Protein AF-A0A2M9C0G6-F1 (afdb_monomer_lite)

pLDDT: mean 93.04, std 12.51, range [39.03, 98.69]

Sequence (143 aa):
MDSRADDSTDPVFDELRTSIEGFAAGGYPIDRVIEAACDCGNRTFALVFDDEVGVAVRICTECEAEAEIADSGEHFDDVDEVEQAQCSCGNEVFTAATGFALDPQGEVRWVSVGLRCTRDGIAGVYVDWKIDYVPTEQLLSNA

Secondary structure (DSSP, 8-state):
----------HHHHHHHHHHHHH-GGGPPP-EEEE---TTS---EEEEEETTTTEEEEEETTT--EEE-TTGGGGGGG-S-PEEP--TTS---EEEEEEEEE-TTS-EEEEEEEEEETTT--EEEEEEEE--SS--GGGGG--

Radius of gyration: 15.42 Å; chains: 1; bounding box: 47×37×36 Å

Organism: NCBI:txid1048394

Structure (mmCIF, N/CA/C/O backbone):
data_AF-A0A2M9C0G6-F1
#
_entry.id   AF-A0A2M9C0G6-F1
#
loop_
_atom_site.group_PDB
_atom_site.id
_atom_site.type_symbo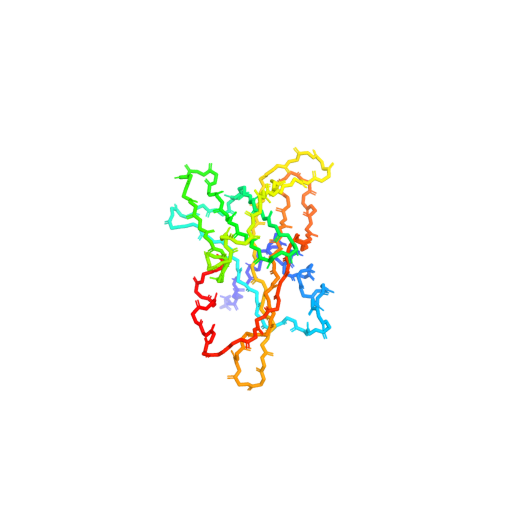l
_atom_site.label_atom_id
_atom_site.label_alt_id
_atom_site.label_comp_id
_atom_site.label_asym_id
_atom_site.label_entity_id
_atom_site.label_seq_id
_atom_site.pdbx_PDB_ins_code
_atom_site.Cartn_x
_atom_site.Cartn_y
_atom_site.Cartn_z
_atom_site.occupancy
_atom_site.B_iso_or_equiv
_atom_site.auth_seq_id
_atom_site.auth_comp_id
_atom_site.auth_asym_id
_atom_site.auth_atom_id
_atom_site.pdbx_PDB_model_num
ATOM 1 N N . MET A 1 1 ? -28.980 -22.874 -21.137 1.00 39.12 1 MET A N 1
ATOM 2 C CA . MET A 1 1 ? -27.593 -23.125 -20.701 1.00 39.12 1 MET A CA 1
ATOM 3 C C . MET A 1 1 ? -27.022 -21.769 -20.376 1.00 39.12 1 MET A C 1
ATOM 5 O O . MET A 1 1 ? -26.547 -21.076 -21.263 1.00 39.12 1 MET A O 1
ATOM 9 N N . ASP A 1 2 ? -27.273 -21.348 -19.142 1.00 39.03 2 ASP A N 1
ATOM 10 C CA . ASP A 1 2 ? -26.820 -20.071 -18.611 1.00 39.03 2 ASP A CA 1
ATOM 11 C C . ASP A 1 2 ? -25.395 -20.284 -18.104 1.00 39.03 2 ASP A C 1
ATOM 13 O O . ASP A 1 2 ? -25.148 -21.121 -17.237 1.00 39.03 2 ASP A O 1
ATOM 17 N N . SER A 1 3 ? -24.440 -19.625 -18.741 1.00 47.25 3 SER A N 1
ATOM 18 C CA . SER A 1 3 ? -23.042 -19.614 -18.325 1.00 47.25 3 SER A CA 1
ATOM 19 C C . SER A 1 3 ? -22.543 -18.198 -18.544 1.00 47.25 3 SER A C 1
ATOM 21 O O . SER A 1 3 ? -21.869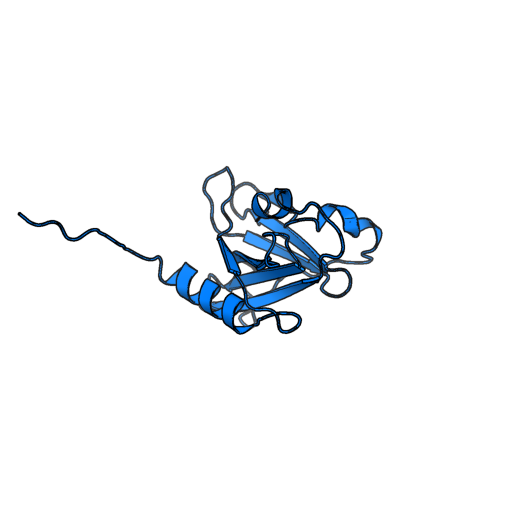 -17.902 -19.527 1.00 47.25 3 SER A O 1
ATOM 23 N N . ARG A 1 4 ? -22.961 -17.294 -17.660 1.00 46.84 4 ARG A N 1
ATOM 24 C CA . ARG A 1 4 ? -22.219 -16.064 -17.407 1.00 46.84 4 ARG A CA 1
ATOM 25 C C . ARG A 1 4 ? -21.332 -16.348 -16.208 1.00 46.84 4 ARG A C 1
ATOM 27 O O . ARG A 1 4 ? -21.837 -16.661 -15.137 1.00 46.84 4 ARG A O 1
ATOM 34 N N . ALA A 1 5 ? -20.026 -16.345 -16.453 1.00 45.56 5 ALA A N 1
ATOM 35 C CA . ALA A 1 5 ? -19.033 -16.295 -15.401 1.00 45.56 5 ALA A CA 1
ATOM 36 C C . ALA A 1 5 ? -19.349 -15.083 -14.519 1.00 45.56 5 ALA A C 1
ATOM 38 O O . ALA A 1 5 ? -19.538 -13.977 -15.027 1.00 45.56 5 ALA A O 1
ATOM 39 N N . ASP A 1 6 ? -19.478 -15.340 -13.228 1.00 43.88 6 ASP A N 1
ATOM 40 C CA . ASP A 1 6 ? -19.541 -14.335 -12.180 1.00 43.88 6 ASP A CA 1
ATOM 41 C C . ASP A 1 6 ? -18.120 -13.761 -12.043 1.00 43.88 6 ASP A C 1
ATOM 43 O O . ASP A 1 6 ? -17.319 -14.219 -11.238 1.00 43.88 6 ASP A O 1
ATOM 47 N N . ASP A 1 7 ? -17.754 -12.857 -12.955 1.00 48.41 7 ASP A N 1
ATOM 48 C CA . ASP A 1 7 ? -16.547 -12.025 -12.871 1.00 48.41 7 ASP A CA 1
ATOM 49 C C . ASP A 1 7 ? -16.903 -10.809 -12.011 1.00 48.41 7 ASP A C 1
ATOM 51 O O . ASP A 1 7 ? -17.074 -9.692 -12.496 1.00 48.41 7 ASP A O 1
ATOM 55 N N . SER A 1 8 ? -17.195 -11.057 -10.734 1.00 50.34 8 SER A N 1
ATOM 56 C CA . SER A 1 8 ? -17.459 -9.993 -9.775 1.00 50.34 8 SER A CA 1
ATOM 57 C C . SER A 1 8 ? -16.118 -9.387 -9.361 1.00 50.34 8 SER A C 1
ATOM 59 O O . SER A 1 8 ? -15.546 -9.765 -8.338 1.00 50.34 8 SER A O 1
ATOM 61 N N . THR A 1 9 ? -15.578 -8.489 -10.180 1.00 65.44 9 THR A N 1
ATOM 62 C CA . THR A 1 9 ? -14.444 -7.652 -9.788 1.00 65.44 9 THR A CA 1
ATOM 63 C C . THR A 1 9 ? -14.845 -6.848 -8.552 1.00 65.44 9 THR A C 1
ATOM 65 O O . THR A 1 9 ? -15.922 -6.249 -8.533 1.00 65.44 9 THR A O 1
ATOM 68 N N . ASP A 1 10 ? -14.039 -6.900 -7.489 1.00 85.12 10 ASP A N 1
ATOM 69 C CA . ASP A 1 10 ? -14.303 -6.137 -6.269 1.00 85.12 10 ASP A CA 1
ATOM 70 C C . ASP A 1 10 ? -14.097 -4.640 -6.569 1.00 85.12 10 ASP A C 1
ATOM 72 O O . ASP A 1 10 ? -12.952 -4.211 -6.753 1.00 85.12 10 ASP A O 1
ATOM 76 N N . PRO A 1 11 ? -15.169 -3.824 -6.615 1.00 87.94 11 PRO A N 1
ATOM 77 C CA . PRO A 1 11 ? -15.060 -2.421 -7.000 1.00 87.94 11 PRO A CA 1
ATOM 78 C C . PRO A 1 11 ? -14.207 -1.612 -6.014 1.00 87.94 11 PRO A C 1
ATOM 80 O O . PRO A 1 11 ? -13.608 -0.612 -6.403 1.00 87.94 11 PRO A O 1
ATOM 83 N N . VAL A 1 12 ? -14.121 -2.041 -4.748 1.00 90.25 12 VAL A N 1
ATOM 84 C CA . VAL A 1 12 ? -13.279 -1.392 -3.734 1.00 90.25 12 VAL A CA 1
ATOM 85 C C . VAL A 1 12 ? -11.808 -1.564 -4.090 1.00 90.25 12 VAL A C 1
ATOM 87 O O . VAL A 1 12 ? -11.038 -0.601 -4.033 1.00 90.25 12 VAL A O 1
ATOM 90 N N . PHE A 1 13 ? -11.420 -2.775 -4.488 1.00 94.88 13 PHE A N 1
ATOM 91 C CA . PHE A 1 13 ? -10.054 -3.048 -4.906 1.00 94.88 13 PHE A CA 1
ATOM 92 C C . PHE A 1 13 ? -9.736 -2.407 -6.262 1.00 94.88 13 PHE A C 1
ATOM 94 O O . PHE A 1 13 ? -8.636 -1.890 -6.441 1.00 94.88 13 PHE A O 1
ATOM 101 N N . ASP A 1 14 ? -10.689 -2.360 -7.194 1.00 95.12 14 ASP A N 1
ATOM 102 C CA . ASP A 1 14 ? -10.492 -1.719 -8.500 1.00 95.12 14 ASP A CA 1
ATOM 103 C C . ASP A 1 14 ? -10.199 -0.218 -8.393 1.00 95.12 14 ASP A C 1
ATOM 105 O O . ASP A 1 14 ? -9.318 0.292 -9.093 1.00 95.12 14 ASP A O 1
ATOM 109 N N . GLU A 1 15 ? -10.897 0.489 -7.500 1.00 95.38 15 GLU A N 1
ATOM 110 C CA . GLU A 1 15 ? -10.631 1.902 -7.208 1.00 95.38 15 GLU A CA 1
ATOM 111 C C . GLU A 1 15 ? -9.203 2.102 -6.687 1.00 95.38 15 GLU A C 1
ATOM 113 O O . GLU A 1 15 ? -8.482 2.989 -7.154 1.00 95.38 15 GLU A O 1
ATOM 118 N N . LEU A 1 16 ? -8.772 1.252 -5.750 1.00 97.62 16 LEU A N 1
ATOM 119 C CA . LEU A 1 16 ? -7.424 1.314 -5.195 1.00 97.62 16 LEU A CA 1
ATOM 120 C C . LEU A 1 16 ? -6.359 0.978 -6.246 1.00 97.62 16 LEU A C 1
ATOM 122 O O . LEU A 1 16 ? -5.394 1.727 -6.397 1.00 97.62 16 LEU A O 1
ATOM 126 N N . ARG A 1 17 ? -6.562 -0.095 -7.020 1.00 97.88 17 ARG A N 1
ATOM 127 C CA . ARG A 1 17 ? -5.673 -0.485 -8.121 1.00 97.88 17 ARG A CA 1
ATOM 128 C C . ARG A 1 17 ? -5.489 0.665 -9.106 1.00 97.88 17 ARG A C 1
ATOM 130 O O . ARG A 1 17 ? -4.357 1.011 -9.419 1.00 97.88 17 ARG A O 1
ATOM 137 N N . THR A 1 18 ? -6.587 1.288 -9.533 1.00 97.44 18 THR A N 1
ATOM 138 C CA . THR A 1 18 ? -6.556 2.413 -10.480 1.00 97.44 18 THR A CA 1
ATOM 139 C C . THR A 1 18 ? -5.739 3.588 -9.934 1.00 97.44 18 THR A C 1
ATOM 141 O O . THR A 1 18 ? -4.995 4.223 -10.681 1.00 97.44 18 THR A O 1
ATOM 144 N N . SER A 1 19 ? -5.855 3.878 -8.633 1.00 97.31 19 SER A N 1
ATOM 145 C CA . SER A 1 19 ? -5.078 4.941 -7.981 1.00 97.31 19 SER A CA 1
ATOM 146 C C . SER A 1 19 ? -3.573 4.644 -8.004 1.00 97.31 19 SER A C 1
ATOM 148 O O . SER A 1 19 ? -2.780 5.501 -8.393 1.00 97.31 19 SER A O 1
ATOM 150 N N . ILE A 1 20 ? -3.184 3.405 -7.679 1.00 98.12 20 ILE A N 1
ATOM 151 C CA . ILE A 1 20 ? -1.783 2.956 -7.692 1.00 98.12 20 ILE A CA 1
ATOM 152 C C . ILE A 1 20 ? -1.206 2.985 -9.116 1.00 98.12 20 ILE A C 1
ATOM 154 O O . ILE A 1 20 ? -0.139 3.551 -9.342 1.00 98.12 20 ILE A O 1
ATOM 158 N N . GLU A 1 21 ? -1.924 2.429 -10.094 1.00 97.69 21 GLU A N 1
ATOM 159 C CA . GLU A 1 21 ? -1.504 2.414 -11.503 1.00 97.69 21 GLU A CA 1
ATOM 160 C C . GLU A 1 21 ? -1.328 3.828 -12.074 1.00 97.69 21 GLU A C 1
ATOM 162 O O . GLU A 1 21 ? -0.404 4.077 -12.849 1.00 97.69 21 GLU A O 1
ATOM 167 N N . GLY A 1 22 ? -2.195 4.764 -11.675 1.00 96.62 22 GLY A N 1
ATOM 168 C CA . GLY A 1 22 ? -2.133 6.159 -12.103 1.00 96.62 22 GLY A CA 1
ATOM 169 C C . GLY A 1 22 ? -0.981 6.960 -11.489 1.00 96.62 22 GLY A C 1
ATOM 170 O O . GLY A 1 22 ? -0.577 7.961 -12.081 1.00 96.62 22 GLY A O 1
ATOM 171 N N . PHE A 1 23 ? -0.452 6.538 -10.335 1.00 95.81 23 PHE A N 1
ATOM 172 C CA . PHE A 1 23 ? 0.649 7.228 -9.659 1.00 95.81 23 PHE A CA 1
ATOM 173 C C . PHE A 1 23 ? 1.980 7.063 -10.405 1.00 95.81 23 PHE A C 1
ATOM 175 O O . PHE A 1 23 ? 2.717 8.037 -10.545 1.00 95.81 23 PHE A O 1
ATOM 182 N N . ALA A 1 24 ? 2.245 5.862 -10.941 1.00 93.06 24 ALA A N 1
ATOM 183 C CA . ALA A 1 24 ? 3.403 5.557 -11.790 1.00 93.06 24 ALA A CA 1
ATOM 184 C C . ALA A 1 24 ? 4.732 6.106 -11.229 1.00 93.06 24 ALA A C 1
ATOM 186 O O . ALA A 1 24 ? 5.436 6.890 -11.880 1.00 93.06 24 ALA A O 1
ATOM 187 N N . ALA A 1 25 ? 5.047 5.717 -9.990 1.00 91.00 25 ALA A N 1
ATOM 188 C CA . ALA A 1 25 ? 6.207 6.191 -9.247 1.00 91.00 25 ALA A CA 1
ATOM 189 C C . ALA A 1 25 ? 7.514 6.059 -10.052 1.00 91.00 25 ALA A C 1
ATOM 191 O O . ALA A 1 25 ? 7.721 5.112 -10.818 1.00 91.00 25 ALA A O 1
ATOM 192 N N . GLY A 1 26 ? 8.383 7.069 -9.958 1.00 89.50 26 GLY A N 1
ATOM 193 C CA . GLY A 1 26 ? 9.610 7.137 -10.760 1.00 89.50 26 GLY A CA 1
ATOM 194 C C . GLY A 1 26 ? 9.395 7.244 -12.281 1.00 89.50 26 GLY A C 1
ATOM 195 O O . GLY A 1 26 ? 10.365 7.172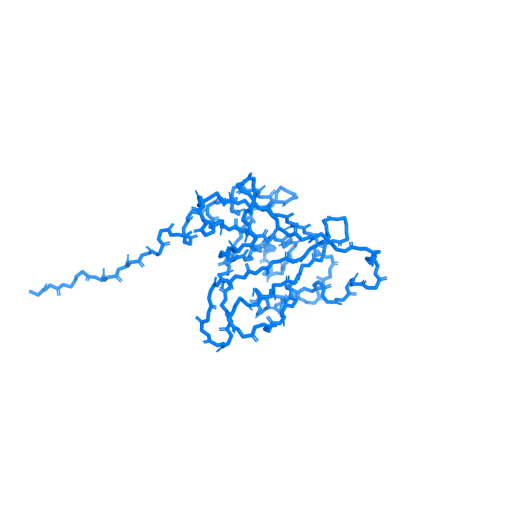 -13.038 1.00 89.50 26 GLY A O 1
ATOM 196 N N . GLY A 1 27 ? 8.152 7.422 -12.744 1.00 94.44 27 GLY A N 1
ATOM 197 C CA . GLY A 1 27 ? 7.779 7.429 -14.159 1.00 94.44 27 GLY A CA 1
ATOM 198 C C . GLY A 1 27 ? 7.656 6.034 -14.780 1.00 94.44 27 GLY A C 1
ATOM 199 O O . GLY A 1 27 ? 7.632 5.925 -16.010 1.00 94.44 27 GLY A O 1
ATOM 200 N N . TYR A 1 28 ? 7.602 4.978 -13.964 1.00 93.75 28 TYR A N 1
ATOM 201 C CA . TYR A 1 28 ? 7.456 3.603 -14.434 1.00 93.75 28 TYR A CA 1
ATOM 202 C C . TYR A 1 28 ? 5.992 3.148 -14.352 1.00 93.75 28 TYR A C 1
ATOM 204 O O . TYR A 1 28 ? 5.327 3.418 -13.352 1.00 93.75 28 TYR A O 1
ATOM 212 N N . PRO A 1 29 ? 5.464 2.465 -15.386 1.00 96.38 29 PRO A N 1
ATOM 213 C CA . PRO A 1 29 ? 4.140 1.860 -15.301 1.00 96.38 29 PRO A CA 1
ATOM 214 C C . PRO A 1 29 ? 4.124 0.764 -14.228 1.00 96.38 29 PRO A C 1
ATOM 216 O O . PRO A 1 29 ? 5.117 0.068 -14.034 1.00 96.38 29 PRO A O 1
ATOM 219 N N . ILE A 1 30 ? 2.985 0.608 -13.554 1.00 97.88 30 ILE A N 1
ATOM 220 C CA . ILE A 1 30 ? 2.755 -0.500 -12.626 1.00 97.88 30 ILE A CA 1
ATOM 221 C C . ILE A 1 30 ? 2.364 -1.739 -13.432 1.00 97.88 30 ILE A C 1
ATOM 223 O O . ILE A 1 30 ? 1.398 -1.710 -14.194 1.00 97.88 30 ILE A O 1
ATOM 227 N N . ASP A 1 31 ? 3.107 -2.828 -13.257 1.00 97.50 31 ASP A N 1
ATOM 228 C CA . ASP A 1 31 ? 2.881 -4.090 -13.966 1.00 97.50 31 ASP A CA 1
ATOM 229 C C . ASP A 1 31 ? 2.057 -5.078 -13.136 1.00 97.50 31 ASP A C 1
ATOM 231 O O . ASP A 1 31 ? 1.370 -5.942 -13.690 1.00 97.50 31 ASP A O 1
ATOM 235 N N . ARG A 1 32 ? 2.126 -4.978 -11.802 1.00 97.12 32 ARG A N 1
ATOM 236 C CA . ARG A 1 32 ? 1.354 -5.817 -10.877 1.00 97.12 32 ARG A CA 1
ATOM 237 C C . ARG A 1 32 ? 0.863 -5.036 -9.673 1.00 97.12 32 ARG A C 1
ATOM 239 O O . ARG A 1 32 ? 1.604 -4.244 -9.111 1.00 97.12 32 ARG A O 1
ATOM 246 N N . VAL A 1 33 ? -0.359 -5.337 -9.237 1.00 98.00 33 VAL A N 1
ATOM 247 C CA . VAL A 1 33 ? -0.930 -4.854 -7.975 1.00 98.00 33 VAL A CA 1
ATOM 248 C C . VAL A 1 33 ? -1.457 -6.047 -7.193 1.00 98.00 33 VAL A C 1
ATOM 250 O O . VAL A 1 33 ? -2.254 -6.829 -7.718 1.00 98.00 33 VAL A O 1
ATOM 253 N N . ILE A 1 34 ? -1.007 -6.186 -5.950 1.00 97.50 34 ILE A N 1
ATOM 254 C CA . ILE A 1 34 ? -1.376 -7.280 -5.054 1.00 97.50 34 ILE A CA 1
ATOM 255 C C . ILE A 1 34 ? -2.146 -6.686 -3.876 1.00 97.50 34 ILE A C 1
ATOM 257 O O . ILE A 1 34 ? -1.649 -5.801 -3.188 1.00 97.50 34 ILE A O 1
ATOM 261 N N . GLU A 1 35 ? -3.381 -7.144 -3.675 1.00 97.06 35 GLU A N 1
ATOM 262 C CA . GLU A 1 35 ? -4.202 -6.740 -2.532 1.00 97.06 35 GLU A CA 1
ATOM 263 C C . GLU A 1 35 ? -3.682 -7.388 -1.246 1.00 97.06 35 GLU A C 1
ATOM 265 O O . GLU A 1 35 ? -3.403 -8.590 -1.225 1.00 97.06 35 GLU A O 1
ATOM 270 N N . ALA A 1 36 ? -3.605 -6.613 -0.166 1.00 96.62 36 ALA A N 1
ATOM 271 C CA . ALA A 1 36 ? -3.189 -7.123 1.128 1.00 96.62 36 ALA A CA 1
ATOM 272 C C . ALA A 1 36 ? -4.302 -7.959 1.778 1.00 96.62 36 ALA A C 1
ATOM 274 O O . ALA A 1 36 ? -5.455 -7.536 1.906 1.00 96.62 36 ALA A O 1
ATOM 275 N N . ALA A 1 37 ? -3.931 -9.137 2.269 1.00 95.94 37 ALA A N 1
ATOM 276 C CA . ALA A 1 37 ? -4.772 -9.972 3.113 1.00 95.94 37 ALA A CA 1
ATOM 277 C C . ALA A 1 37 ? -3.936 -10.523 4.269 1.00 95.94 37 ALA A C 1
ATOM 279 O O . ALA A 1 37 ? -2.794 -10.944 4.089 1.00 95.94 37 ALA A O 1
ATOM 280 N N . CYS A 1 38 ? -4.501 -10.508 5.472 1.00 97.31 38 CYS A N 1
ATOM 281 C CA . CYS A 1 38 ? -3.882 -11.132 6.631 1.00 97.31 38 CYS A CA 1
ATOM 282 C C . CYS A 1 38 ? -4.148 -12.643 6.616 1.00 97.31 38 CYS A C 1
ATOM 284 O O . CYS A 1 38 ? -5.207 -13.080 6.163 1.00 97.31 38 CYS A O 1
ATOM 286 N N . ASP A 1 39 ? -3.257 -13.436 7.211 1.00 96.06 39 ASP A N 1
ATOM 287 C CA . ASP A 1 39 ? -3.441 -14.885 7.376 1.00 96.06 39 ASP A CA 1
ATOM 288 C C . ASP A 1 39 ? -4.698 -15.245 8.186 1.00 96.06 39 ASP A C 1
ATOM 290 O O . ASP A 1 39 ? -5.266 -16.325 8.023 1.00 96.06 39 ASP A O 1
ATOM 294 N N . CYS A 1 40 ? -5.184 -14.330 9.035 1.00 97.31 40 CYS A N 1
ATOM 295 C CA . CYS A 1 40 ? -6.455 -14.497 9.741 1.00 97.31 40 CYS A CA 1
ATOM 296 C C . CYS A 1 40 ? -7.693 -14.290 8.842 1.00 97.31 40 CYS A C 1
ATOM 298 O O . CYS A 1 40 ? -8.820 -14.485 9.294 1.00 97.31 40 CYS A O 1
ATOM 300 N N . GLY A 1 41 ? -7.497 -13.894 7.580 1.00 96.06 41 GLY A N 1
ATOM 301 C CA . GLY A 1 41 ? -8.537 -13.607 6.591 1.00 96.06 41 GLY A CA 1
ATOM 302 C C . GLY A 1 41 ? -9.017 -12.154 6.573 1.00 96.06 41 GLY A C 1
ATOM 303 O O . GLY A 1 41 ? -9.812 -11.797 5.703 1.00 96.06 41 GLY A O 1
ATOM 304 N N . ASN A 1 42 ? -8.550 -11.311 7.499 1.00 96.94 42 ASN A N 1
ATOM 305 C CA . ASN A 1 42 ? -8.907 -9.896 7.528 1.00 96.94 42 ASN A CA 1
ATOM 306 C C . ASN A 1 42 ? -8.236 -9.102 6.390 1.00 96.94 42 ASN A C 1
ATOM 308 O O . ASN A 1 42 ? -7.137 -9.437 5.944 1.00 96.94 42 ASN A O 1
ATOM 312 N N . ARG A 1 43 ? -8.899 -8.029 5.948 1.00 96.81 43 ARG A N 1
ATOM 313 C CA . ARG A 1 43 ? -8.463 -7.163 4.835 1.00 96.81 43 ARG A CA 1
ATOM 314 C C . ARG A 1 43 ? -8.355 -5.685 5.207 1.00 96.81 43 ARG A C 1
ATOM 316 O O . ARG A 1 43 ? -8.133 -4.847 4.338 1.00 96.81 43 ARG A O 1
ATOM 323 N N . THR A 1 44 ? -8.535 -5.357 6.483 1.00 98.19 44 THR A N 1
ATOM 324 C CA . THR A 1 44 ? -8.411 -3.989 6.982 1.00 98.19 44 THR A CA 1
ATOM 325 C C . THR A 1 44 ? -7.196 -3.835 7.880 1.00 98.19 44 THR A C 1
ATOM 327 O O . THR A 1 44 ? -6.917 -4.672 8.741 1.00 98.19 44 THR A O 1
ATOM 330 N N . PHE A 1 45 ? -6.468 -2.746 7.683 1.00 98.62 45 PHE A N 1
ATOM 331 C CA . PHE A 1 45 ? -5.175 -2.518 8.304 1.00 98.62 45 PHE A CA 1
ATOM 332 C C . PHE A 1 45 ? -5.065 -1.079 8.796 1.00 98.62 45 PHE A C 1
ATOM 334 O O . PHE A 1 45 ? -5.598 -0.162 8.166 1.00 98.62 45 PHE A O 1
ATOM 341 N N . ALA A 1 46 ? -4.352 -0.892 9.901 1.00 98.62 46 ALA A N 1
ATOM 342 C CA . ALA A 1 46 ? -3.600 0.336 10.116 1.00 98.62 46 ALA A CA 1
ATOM 343 C C . ALA A 1 46 ? -2.249 0.205 9.396 1.00 98.62 46 ALA A C 1
ATOM 345 O O . ALA A 1 46 ? -1.795 -0.910 9.132 1.00 98.62 46 ALA A O 1
ATOM 346 N N . LEU A 1 47 ? -1.612 1.323 9.055 1.00 98.50 47 LEU A N 1
ATOM 347 C CA . LEU A 1 47 ? -0.301 1.313 8.408 1.00 98.50 47 LEU A CA 1
ATOM 348 C C . LEU A 1 47 ? 0.610 2.364 9.032 1.00 98.50 47 LEU A C 1
ATOM 350 O O . LEU A 1 47 ? 0.158 3.479 9.281 1.00 98.50 47 LEU A O 1
ATOM 354 N N . VAL A 1 48 ? 1.868 2.004 9.259 1.00 98.44 48 VAL A N 1
ATOM 355 C CA . VAL A 1 48 ? 2.941 2.948 9.587 1.00 98.44 48 VAL A CA 1
ATOM 356 C C . VAL A 1 48 ? 3.968 2.959 8.463 1.00 98.44 48 VAL A C 1
ATOM 358 O O . VAL A 1 48 ? 4.171 1.925 7.824 1.00 98.44 48 VAL A O 1
ATOM 361 N N . PHE A 1 49 ? 4.573 4.108 8.187 1.00 98.25 49 PHE A N 1
ATOM 362 C CA . PHE A 1 49 ? 5.524 4.263 7.088 1.00 98.25 49 PHE A CA 1
ATOM 363 C C . PHE A 1 49 ? 6.522 5.391 7.336 1.00 98.25 49 PHE A C 1
ATOM 365 O O . PHE A 1 49 ? 6.302 6.240 8.191 1.00 98.25 49 PHE A O 1
ATOM 372 N N . ASP A 1 50 ? 7.586 5.403 6.547 1.00 97.75 50 ASP A N 1
ATOM 373 C CA . ASP A 1 50 ? 8.454 6.560 6.339 1.00 97.75 50 ASP A CA 1
ATOM 374 C C . ASP A 1 50 ? 8.725 6.645 4.830 1.00 97.75 50 ASP A C 1
ATOM 376 O O . ASP A 1 50 ? 9.121 5.653 4.207 1.00 97.75 50 ASP A O 1
ATOM 380 N N . ASP A 1 51 ? 8.406 7.792 4.227 1.00 94.00 51 ASP A N 1
ATOM 381 C CA . ASP A 1 51 ? 8.487 8.002 2.780 1.00 94.00 51 ASP A CA 1
ATOM 382 C C . ASP A 1 51 ? 9.859 8.490 2.302 1.00 94.00 51 ASP A C 1
ATOM 384 O O . ASP A 1 51 ? 10.131 8.458 1.100 1.00 94.00 51 ASP A O 1
ATOM 388 N N . GLU A 1 52 ? 10.738 8.896 3.218 1.00 93.81 52 GLU A N 1
ATOM 389 C CA . GLU A 1 52 ? 12.098 9.322 2.898 1.00 93.81 52 GLU A CA 1
ATOM 390 C C . GLU A 1 52 ? 13.020 8.113 2.692 1.00 93.81 52 GLU A C 1
ATOM 392 O O . GLU A 1 52 ? 13.751 8.046 1.699 1.00 93.81 52 GLU A O 1
ATOM 397 N N . VAL A 1 53 ? 12.957 7.144 3.604 1.00 94.69 53 VAL A N 1
ATOM 398 C CA . VAL A 1 53 ? 13.713 5.886 3.567 1.00 94.69 53 VAL A CA 1
ATOM 399 C C . VAL A 1 53 ? 12.995 4.840 2.716 1.00 94.69 53 VAL A C 1
ATOM 401 O O . VAL A 1 53 ? 13.647 4.054 2.029 1.00 94.69 53 VAL A O 1
ATOM 404 N N . GLY A 1 54 ? 11.659 4.848 2.710 1.00 94.56 54 GLY A N 1
ATOM 405 C CA . GLY A 1 54 ? 10.863 3.859 1.989 1.00 94.56 54 GLY A CA 1
ATOM 406 C C . GLY A 1 54 ? 10.604 2.607 2.817 1.00 94.56 54 GLY A C 1
ATOM 407 O O . GLY A 1 54 ? 10.937 1.497 2.404 1.00 94.56 54 GLY A O 1
ATOM 408 N N . VAL A 1 55 ? 9.990 2.776 3.989 1.00 96.25 55 VAL A N 1
ATOM 409 C CA . VAL A 1 55 ? 9.520 1.650 4.806 1.00 96.25 55 VAL A CA 1
ATOM 410 C C . VAL A 1 55 ? 8.016 1.697 5.011 1.00 96.25 55 VAL A C 1
ATOM 412 O O . VAL A 1 55 ? 7.412 2.767 5.063 1.00 96.25 55 VAL A O 1
ATOM 415 N N . ALA A 1 56 ? 7.394 0.527 5.155 1.00 98.06 56 ALA A N 1
ATOM 416 C CA . ALA A 1 56 ? 5.980 0.413 5.465 1.00 98.06 56 ALA A CA 1
ATOM 417 C C . ALA A 1 56 ? 5.672 -0.890 6.209 1.00 98.06 56 ALA A C 1
ATOM 419 O O . ALA A 1 56 ? 6.101 -1.969 5.803 1.00 98.06 56 ALA A O 1
ATOM 420 N N . VAL A 1 57 ? 4.862 -0.806 7.263 1.00 98.12 57 VAL A N 1
ATOM 421 C CA . VAL A 1 57 ? 4.326 -1.967 7.986 1.00 98.12 57 VAL A CA 1
ATOM 422 C C . VAL A 1 57 ? 2.816 -1.850 8.064 1.00 98.12 57 VAL A C 1
ATOM 424 O O . VAL A 1 57 ? 2.272 -0.846 8.529 1.00 98.12 57 VAL A O 1
ATOM 427 N N . ARG A 1 58 ? 2.124 -2.911 7.649 1.00 98.00 58 ARG A N 1
ATOM 428 C CA . ARG A 1 58 ? 0.683 -3.056 7.856 1.00 98.00 58 ARG A CA 1
ATOM 429 C C . ARG A 1 58 ? 0.404 -3.802 9.153 1.00 98.00 58 ARG A C 1
ATOM 431 O O . ARG A 1 58 ? 1.008 -4.834 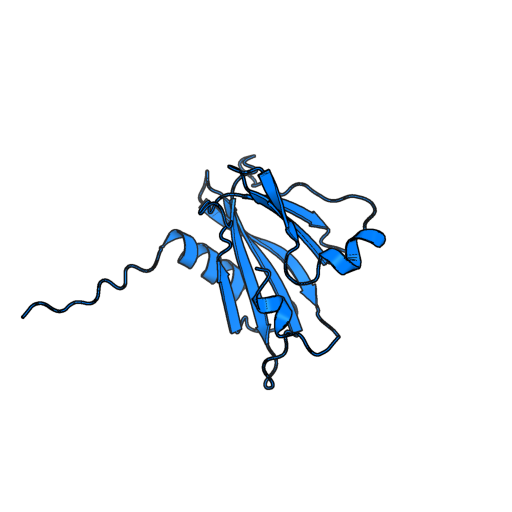9.431 1.00 98.00 58 ARG A O 1
ATOM 438 N N . ILE A 1 59 ? -0.574 -3.316 9.905 1.00 98.62 59 ILE A N 1
ATOM 439 C CA . ILE A 1 59 ? -1.008 -3.869 11.187 1.00 98.62 59 ILE A CA 1
ATOM 440 C C . ILE A 1 59 ? -2.461 -4.307 11.031 1.00 98.62 59 ILE A C 1
ATOM 442 O O . ILE A 1 59 ? -3.349 -3.491 10.774 1.00 98.62 59 ILE A O 1
ATOM 446 N N . CYS A 1 60 ? -2.718 -5.608 11.139 1.00 98.62 60 CYS A N 1
ATOM 447 C CA . CYS A 1 60 ? -4.061 -6.161 10.985 1.00 98.62 60 CYS A CA 1
ATOM 448 C C . CYS A 1 60 ? -4.995 -5.643 12.085 1.00 98.62 60 CYS A C 1
ATOM 450 O O . CYS A 1 60 ? -4.726 -5.847 13.264 1.00 98.62 60 CYS A O 1
ATOM 452 N N . THR A 1 61 ? -6.144 -5.065 11.723 1.00 98.62 61 THR A N 1
ATOM 453 C CA . THR A 1 61 ? -7.073 -4.513 12.728 1.00 98.62 61 THR A CA 1
ATOM 454 C C . THR A 1 61 ? -7.840 -5.562 13.532 1.00 98.62 61 THR A C 1
ATOM 456 O O . THR A 1 61 ? -8.580 -5.187 14.433 1.00 98.62 61 THR A O 1
ATOM 459 N N . GLU A 1 62 ? -7.703 -6.851 13.202 1.00 98.31 62 GLU A N 1
ATOM 460 C CA . GLU A 1 62 ? -8.407 -7.932 13.908 1.00 98.31 62 GLU A CA 1
ATOM 461 C C . GLU A 1 62 ? -7.497 -8.815 14.754 1.00 98.31 62 GLU A C 1
ATOM 463 O O . GLU A 1 62 ? -7.835 -9.138 15.888 1.00 98.31 62 GLU A O 1
ATOM 468 N N . CYS A 1 63 ? -6.350 -9.237 14.217 1.00 98.38 63 CYS A N 1
ATOM 469 C CA . CYS A 1 63 ? -5.415 -10.092 14.954 1.00 98.38 63 CYS A CA 1
ATOM 470 C C . CYS A 1 63 ? -4.125 -9.378 15.362 1.00 98.38 63 CYS A C 1
ATOM 472 O O . CYS A 1 63 ? -3.230 -10.043 15.874 1.00 98.38 63 CYS A O 1
ATOM 474 N N . GLU A 1 64 ? -4.011 -8.076 15.078 1.00 98.31 64 GLU A N 1
ATOM 475 C CA . GLU A 1 64 ? -2.879 -7.214 15.455 1.00 98.31 64 GLU A CA 1
ATOM 476 C C . GLU A 1 64 ? -1.522 -7.669 14.890 1.00 98.31 64 GLU A C 1
ATOM 478 O O . GLU A 1 64 ? -0.477 -7.171 15.289 1.00 98.31 64 GLU A O 1
ATOM 483 N N . ALA A 1 65 ? -1.524 -8.604 13.934 1.00 98.06 65 ALA A N 1
ATOM 484 C CA . ALA A 1 65 ? -0.308 -9.067 13.287 1.00 98.06 65 ALA A CA 1
ATOM 485 C C . ALA A 1 65 ? 0.283 -7.953 12.418 1.00 98.06 65 ALA A C 1
ATOM 487 O O . ALA A 1 65 ? -0.417 -7.374 11.577 1.00 98.06 65 ALA A O 1
ATOM 488 N N . GLU A 1 66 ? 1.570 -7.709 12.621 1.00 97.38 66 GLU A N 1
ATOM 489 C CA . GLU A 1 66 ? 2.391 -6.786 11.851 1.00 97.38 66 GLU A CA 1
ATOM 490 C C . GLU A 1 66 ? 3.019 -7.535 10.674 1.00 97.38 66 GLU A C 1
ATOM 492 O O . GLU A 1 66 ? 3.467 -8.676 10.813 1.00 97.38 66 GLU A O 1
ATOM 497 N N . ALA A 1 67 ? 3.023 -6.907 9.503 1.00 96.88 67 ALA A N 1
ATOM 498 C CA . ALA A 1 67 ? 3.726 -7.407 8.334 1.00 96.88 67 ALA A CA 1
ATOM 499 C C . ALA A 1 67 ? 4.408 -6.247 7.611 1.00 96.88 67 ALA A C 1
ATOM 501 O O . ALA A 1 67 ? 3.756 -5.279 7.213 1.00 96.88 67 ALA A O 1
ATOM 502 N N . GLU A 1 68 ? 5.718 -6.374 7.455 1.00 96.81 68 GLU A N 1
ATOM 503 C CA . GLU A 1 68 ? 6.547 -5.529 6.601 1.00 96.81 68 GLU A CA 1
ATOM 504 C C . GLU A 1 68 ? 6.152 -5.726 5.133 1.00 96.81 68 GLU A C 1
ATOM 506 O O . GLU A 1 68 ? 5.773 -6.829 4.723 1.00 96.81 68 GLU A O 1
ATOM 511 N N . ILE A 1 69 ? 6.215 -4.653 4.349 1.00 97.56 69 ILE A N 1
ATOM 512 C CA . ILE A 1 69 ? 5.843 -4.668 2.934 1.00 97.56 69 ILE A CA 1
ATOM 513 C C . ILE A 1 69 ? 7.112 -4.711 2.080 1.00 97.56 69 ILE A C 1
ATOM 515 O O . ILE A 1 69 ? 8.015 -3.894 2.234 1.00 97.56 69 ILE A O 1
ATOM 519 N N . ALA A 1 70 ? 7.154 -5.657 1.144 1.00 96.31 70 ALA A N 1
ATOM 520 C CA . ALA A 1 70 ? 8.290 -5.966 0.287 1.00 96.31 70 ALA A CA 1
ATOM 521 C C . ALA A 1 70 ? 9.587 -6.147 1.099 1.00 96.31 70 ALA A C 1
ATOM 523 O O . ALA A 1 70 ? 9.713 -7.141 1.816 1.00 96.31 70 ALA A O 1
ATOM 524 N N . ASP A 1 71 ? 10.543 -5.229 0.964 1.00 95.25 71 ASP A N 1
ATOM 525 C CA . ASP A 1 71 ? 11.834 -5.225 1.655 1.00 95.25 71 ASP A CA 1
ATOM 526 C C . ASP A 1 71 ? 11.962 -4.142 2.726 1.00 95.25 71 ASP A C 1
ATOM 528 O O . ASP A 1 71 ? 13.064 -3.902 3.212 1.00 95.25 71 ASP A O 1
ATOM 532 N N . SER A 1 72 ? 10.857 -3.514 3.138 1.00 94.81 72 SER A N 1
ATOM 533 C CA . SER A 1 72 ? 10.892 -2.439 4.134 1.00 94.81 72 SER A CA 1
ATOM 534 C C . SER A 1 72 ? 11.603 -2.838 5.432 1.00 94.81 72 SER A C 1
ATOM 536 O O . SER A 1 72 ? 12.239 -2.001 6.063 1.00 94.81 72 SER A O 1
ATOM 538 N N . GLY A 1 73 ? 11.509 -4.116 5.821 1.00 92.12 73 GLY A N 1
ATOM 539 C CA . GLY A 1 73 ? 12.161 -4.688 7.003 1.00 92.12 73 GLY A CA 1
ATOM 540 C C . GLY A 1 73 ? 13.668 -4.447 7.073 1.00 92.12 73 GLY A C 1
ATOM 541 O O . GLY A 1 73 ? 14.221 -4.258 8.153 1.00 92.12 73 GLY A O 1
ATOM 542 N N . GLU A 1 74 ? 14.333 -4.403 5.919 1.00 93.06 74 GLU A N 1
ATOM 543 C CA . GLU A 1 74 ? 15.791 -4.284 5.830 1.00 93.06 74 GLU A CA 1
ATOM 544 C C . GLU A 1 74 ? 16.291 -2.846 6.057 1.00 93.06 74 GLU A C 1
ATOM 546 O O . GLU A 1 74 ? 17.486 -2.652 6.268 1.00 93.06 74 GLU A O 1
ATOM 551 N N . HIS A 1 75 ? 15.397 -1.848 6.037 1.00 92.31 75 HIS A N 1
ATOM 552 C CA . HIS A 1 75 ? 15.760 -0.423 6.072 1.00 92.31 75 HIS A CA 1
ATOM 553 C C . HIS A 1 75 ? 15.307 0.302 7.350 1.00 92.31 75 HIS A C 1
ATOM 555 O O . HIS A 1 75 ? 15.559 1.492 7.506 1.00 92.31 75 HIS A O 1
ATOM 561 N N . PHE A 1 76 ? 14.674 -0.393 8.303 1.00 90.69 76 PHE A N 1
ATOM 562 C CA . PHE A 1 76 ? 14.188 0.223 9.550 1.00 90.69 76 PHE A CA 1
ATOM 563 C C . PHE A 1 76 ? 15.290 0.807 10.442 1.00 90.69 76 PHE A C 1
ATOM 565 O O . PHE A 1 76 ? 15.017 1.734 11.200 1.00 90.69 76 PHE A O 1
ATOM 572 N N . ASP A 1 77 ? 16.522 0.298 10.360 1.00 93.19 77 ASP A N 1
ATOM 573 C CA . ASP A 1 77 ? 17.657 0.839 11.124 1.00 93.19 77 ASP A CA 1
ATOM 574 C C . ASP A 1 77 ? 18.041 2.268 10.681 1.00 93.19 77 ASP A C 1
ATOM 576 O O . ASP A 1 77 ? 18.701 2.983 11.439 1.00 93.19 77 ASP A O 1
ATOM 580 N N . ASP A 1 78 ? 17.611 2.687 9.486 1.00 93.44 78 ASP A N 1
ATOM 581 C CA . ASP A 1 78 ? 17.840 4.023 8.928 1.00 93.44 78 ASP A CA 1
ATOM 582 C C . ASP A 1 78 ? 16.663 4.990 9.184 1.00 93.44 78 ASP A C 1
ATOM 584 O O . ASP A 1 78 ? 16.707 6.142 8.751 1.00 93.44 78 ASP A O 1
ATOM 588 N N . VAL A 1 79 ? 15.625 4.548 9.909 1.00 94.62 79 VAL A N 1
ATOM 589 C CA . VAL A 1 79 ? 14.414 5.329 10.209 1.00 94.62 79 VAL A CA 1
ATOM 590 C C . VAL A 1 79 ? 14.458 5.858 11.641 1.00 94.62 79 VAL A C 1
ATOM 592 O O . VAL A 1 79 ? 14.503 5.092 12.605 1.00 94.62 79 VAL A O 1
ATOM 595 N N . ASP A 1 80 ? 14.391 7.181 11.796 1.00 91.81 80 ASP A N 1
ATOM 596 C CA . ASP A 1 80 ? 14.349 7.824 13.117 1.00 91.81 80 ASP A CA 1
ATOM 597 C C . ASP A 1 80 ? 12.960 7.702 13.781 1.00 91.81 80 ASP A C 1
ATOM 599 O O . ASP A 1 80 ? 12.853 7.444 14.984 1.00 91.81 80 ASP A O 1
ATOM 603 N N . GLU A 1 81 ? 11.887 7.898 13.010 1.00 93.38 81 GLU A N 1
ATOM 604 C CA . GLU A 1 81 ? 10.489 7.822 13.450 1.00 93.38 81 GLU A CA 1
ATOM 605 C C . GLU A 1 81 ? 9.597 7.432 12.263 1.00 93.38 81 GLU A C 1
ATOM 607 O O . GLU A 1 81 ? 9.836 7.874 11.148 1.00 93.38 81 GLU A O 1
ATOM 612 N N . VAL A 1 82 ? 8.561 6.621 12.500 1.00 96.38 82 VAL A N 1
ATOM 613 C CA . VAL A 1 82 ? 7.550 6.293 11.481 1.00 96.38 82 VAL A CA 1
ATOM 614 C C . VAL A 1 82 ? 6.278 7.108 11.676 1.00 96.38 82 VAL A C 1
ATOM 616 O O . VAL A 1 82 ? 5.837 7.354 12.802 1.00 96.38 82 VAL A O 1
ATOM 619 N N . GLU A 1 83 ? 5.629 7.454 10.572 1.00 97.44 83 GLU A N 1
ATOM 620 C CA . GLU A 1 83 ? 4.335 8.119 10.548 1.00 97.44 83 GLU A CA 1
ATOM 621 C C . GLU A 1 83 ? 3.178 7.116 10.549 1.00 97.44 83 GLU A C 1
ATOM 623 O O . GLU A 1 83 ? 3.192 6.101 9.854 1.00 97.44 83 GLU A O 1
ATOM 628 N N . GLN A 1 84 ? 2.116 7.429 11.297 1.00 98.12 84 GLN A N 1
ATOM 629 C CA . GLN A 1 84 ? 0.854 6.694 11.232 1.00 98.12 84 GLN A CA 1
ATOM 630 C C . GLN A 1 84 ? 0.036 7.183 10.033 1.00 98.12 84 GLN A C 1
ATOM 632 O O . GLN A 1 84 ? -0.369 8.346 9.977 1.00 98.12 84 GLN A O 1
ATOM 637 N N . ALA A 1 85 ? -0.298 6.279 9.110 1.00 98.38 85 ALA A N 1
ATOM 638 C CA . ALA A 1 85 ? -1.182 6.597 7.999 1.00 98.38 85 ALA A CA 1
ATOM 639 C C . ALA A 1 85 ? -2.549 7.057 8.514 1.00 98.38 85 ALA A C 1
ATOM 641 O O . ALA A 1 85 ? -3.240 6.337 9.242 1.00 98.38 85 ALA A O 1
ATOM 642 N N . GLN A 1 86 ? -2.950 8.254 8.088 1.00 98.38 86 GLN A N 1
ATOM 643 C CA . GLN A 1 86 ? -4.233 8.854 8.419 1.00 98.38 86 GLN A CA 1
ATOM 644 C C . GLN A 1 86 ? -4.873 9.440 7.157 1.00 98.38 86 GLN A C 1
ATOM 646 O O . GLN A 1 86 ? -4.236 10.091 6.330 1.00 98.38 86 GLN A O 1
ATOM 651 N N . CYS A 1 87 ? -6.162 9.176 6.976 1.00 98.50 87 CYS A N 1
ATOM 652 C CA . CYS A 1 87 ? -6.951 9.774 5.910 1.00 98.50 87 CYS A CA 1
ATOM 653 C C . CYS A 1 87 ? -7.313 11.220 6.275 1.00 98.50 87 CYS A C 1
ATOM 655 O O . CYS A 1 87 ? -7.459 11.552 7.449 1.00 98.50 87 CYS A O 1
ATOM 657 N N . SER A 1 88 ? -7.579 12.070 5.285 1.00 97.50 88 SER A N 1
ATOM 658 C CA . SER A 1 88 ? -8.035 13.450 5.512 1.00 97.50 88 SER A CA 1
ATOM 659 C C . SER A 1 88 ? -9.359 13.551 6.292 1.00 97.50 88 SER A C 1
ATOM 661 O O . SER A 1 88 ? -9.628 14.582 6.909 1.00 97.50 88 SER A O 1
ATOM 663 N N . CYS A 1 89 ? -10.168 12.484 6.342 1.00 98.12 89 CYS A N 1
ATOM 664 C CA . CYS A 1 89 ? -11.336 12.386 7.228 1.00 98.12 89 CYS A CA 1
ATOM 665 C C . CYS A 1 89 ? -11.019 11.954 8.677 1.00 98.12 89 CYS A C 1
ATOM 667 O O . CYS A 1 89 ? -11.944 11.740 9.471 1.00 98.12 89 CYS A O 1
ATOM 669 N N . GLY A 1 90 ? -9.739 11.782 9.021 1.00 98.12 90 GLY A N 1
ATOM 670 C CA . GLY A 1 90 ? -9.255 11.349 10.334 1.00 98.12 90 GLY A CA 1
ATOM 671 C C . GLY A 1 90 ? -9.450 9.858 10.625 1.00 98.12 90 GLY A C 1
ATOM 672 O O . GLY A 1 90 ? -9.557 9.475 11.785 1.00 98.12 90 GLY A O 1
ATOM 673 N N . ASN A 1 91 ? -9.613 9.015 9.601 1.00 98.38 91 ASN A N 1
ATOM 674 C CA . ASN A 1 91 ? -9.669 7.560 9.765 1.00 98.38 91 ASN A CA 1
ATOM 675 C C . ASN A 1 91 ? -8.278 6.945 9.573 1.00 98.38 91 ASN A C 1
ATOM 677 O O . ASN A 1 91 ? -7.544 7.381 8.692 1.00 98.38 91 ASN A O 1
ATOM 681 N N . GLU A 1 92 ? -7.963 5.909 10.344 1.00 98.56 92 GLU A N 1
ATOM 682 C CA . GLU A 1 92 ? -6.650 5.233 10.341 1.00 98.56 92 GLU A CA 1
ATOM 683 C C . GLU A 1 92 ? -6.764 3.759 9.914 1.00 98.56 92 GLU A C 1
ATOM 685 O O . GLU A 1 92 ? -5.832 2.978 10.063 1.00 98.56 92 GLU A O 1
ATOM 690 N N . VAL A 1 93 ? -7.928 3.366 9.382 1.00 98.62 93 VAL A N 1
ATOM 691 C CA . VAL A 1 93 ? -8.212 2.000 8.932 1.00 98.62 93 VAL A CA 1
ATOM 692 C C . VAL A 1 93 ? -8.434 1.981 7.424 1.00 98.62 93 VAL A C 1
ATOM 694 O O . VAL A 1 93 ? -9.275 2.712 6.890 1.00 98.62 93 VAL A O 1
ATOM 697 N N . PHE A 1 94 ? -7.719 1.100 6.737 1.00 98.69 94 PHE A N 1
ATOM 698 C CA . PHE A 1 94 ? -7.658 1.058 5.281 1.00 98.69 94 PHE A CA 1
ATOM 699 C C . PHE A 1 94 ? -7.761 -0.372 4.762 1.00 98.69 94 PHE A C 1
ATOM 701 O O . PHE A 1 94 ? -7.367 -1.311 5.444 1.00 98.69 94 PHE A O 1
ATOM 708 N N . THR A 1 95 ? -8.241 -0.539 3.535 1.00 98.44 95 THR A N 1
ATOM 709 C CA . THR A 1 95 ? -7.797 -1.659 2.693 1.00 98.44 95 THR A CA 1
ATOM 710 C C . THR A 1 95 ? -6.486 -1.249 2.027 1.00 98.44 95 THR A C 1
ATOM 712 O O . THR A 1 95 ? -6.346 -0.085 1.640 1.00 98.44 95 THR A O 1
ATOM 715 N N . ALA A 1 96 ? -5.543 -2.176 1.882 1.00 98.25 96 ALA A N 1
ATOM 716 C CA . ALA A 1 96 ? -4.208 -1.893 1.358 1.00 98.25 96 ALA A CA 1
ATOM 717 C C . ALA A 1 96 ? -3.894 -2.744 0.124 1.00 98.25 96 ALA A C 1
ATOM 719 O O . ALA A 1 96 ? -4.432 -3.841 -0.041 1.00 98.25 96 ALA A O 1
ATOM 720 N N . ALA A 1 97 ? -3.026 -2.234 -0.742 1.00 98.31 97 ALA A N 1
ATOM 721 C CA . ALA A 1 97 ? -2.476 -2.977 -1.863 1.00 98.31 97 ALA A CA 1
ATOM 722 C C . ALA A 1 97 ? -1.085 -2.454 -2.221 1.00 98.31 97 ALA A C 1
ATOM 724 O O . ALA A 1 97 ? -0.812 -1.259 -2.096 1.00 98.31 97 ALA A O 1
ATOM 725 N N . THR A 1 98 ? -0.246 -3.346 -2.733 1.00 98.62 98 THR A N 1
ATOM 726 C CA . THR A 1 98 ? 1.131 -3.036 -3.115 1.00 98.62 98 THR A CA 1
ATOM 727 C C . THR A 1 98 ? 1.282 -3.165 -4.628 1.00 98.62 98 THR A C 1
ATOM 729 O O . THR A 1 98 ? 0.970 -4.203 -5.221 1.00 98.62 98 THR A O 1
ATOM 732 N N . GLY A 1 99 ? 1.698 -2.073 -5.264 1.00 98.31 99 GLY A N 1
ATOM 733 C CA . GLY A 1 99 ? 2.002 -1.974 -6.684 1.00 98.31 99 GLY A CA 1
ATOM 734 C C . GLY A 1 99 ? 3.486 -2.176 -6.956 1.00 98.31 99 GLY A C 1
ATOM 735 O O . GLY A 1 99 ? 4.329 -1.647 -6.238 1.00 98.31 99 GLY A O 1
ATOM 736 N N . PHE A 1 100 ? 3.793 -2.903 -8.025 1.00 98.31 100 PHE A N 1
ATOM 737 C CA . PHE A 1 100 ? 5.149 -3.201 -8.460 1.00 98.31 100 PHE A CA 1
ATOM 738 C C . PHE A 1 100 ? 5.332 -2.783 -9.917 1.00 98.31 100 PHE A C 1
ATOM 740 O O . PHE A 1 100 ? 4.619 -3.264 -10.806 1.00 98.31 100 PHE A O 1
ATOM 747 N N . ALA A 1 101 ? 6.310 -1.915 -10.156 1.00 98.19 101 ALA A N 1
ATOM 748 C CA . ALA A 1 101 ? 6.843 -1.671 -11.490 1.00 98.19 101 ALA A CA 1
ATOM 749 C C . ALA A 1 101 ? 7.963 -2.678 -11.759 1.00 98.19 101 ALA A C 1
ATOM 751 O O . ALA A 1 101 ? 8.913 -2.772 -10.975 1.00 98.19 101 ALA A O 1
ATOM 752 N N . LEU A 1 102 ? 7.860 -3.425 -12.854 1.00 97.62 102 LEU A N 1
ATOM 753 C CA . LEU A 1 102 ? 8.795 -4.481 -13.215 1.00 97.62 102 LEU A CA 1
ATOM 754 C C . LEU A 1 102 ? 9.661 -4.070 -14.408 1.00 97.62 102 LEU A C 1
ATOM 756 O O . LEU A 1 102 ? 9.301 -3.261 -15.265 1.00 97.62 102 LEU A O 1
ATOM 760 N N . ASP A 1 103 ? 10.848 -4.648 -14.478 1.00 95.69 103 ASP A N 1
ATOM 761 C CA . ASP A 1 103 ? 11.680 -4.589 -15.662 1.00 95.69 103 ASP A CA 1
ATOM 762 C C . ASP A 1 103 ? 11.310 -5.674 -16.694 1.00 95.69 103 ASP A C 1
ATOM 764 O O . ASP A 1 103 ? 10.512 -6.570 -16.412 1.00 95.69 103 ASP A O 1
ATOM 768 N N . PRO A 1 104 ? 11.877 -5.641 -17.918 1.00 95.94 104 PRO A N 1
ATOM 769 C CA . PRO A 1 104 ? 11.605 -6.669 -18.925 1.00 95.94 104 PRO A CA 1
ATOM 770 C C . PRO A 1 104 ? 12.034 -8.093 -18.535 1.00 95.94 104 PRO A C 1
ATOM 772 O O . PRO A 1 104 ? 11.669 -9.042 -19.230 1.00 95.94 104 PRO A O 1
ATOM 775 N N . GLN A 1 105 ? 12.850 -8.247 -17.491 1.00 95.00 105 GLN A N 1
ATOM 776 C CA . GLN A 1 105 ? 13.272 -9.523 -16.919 1.00 95.00 105 GLN A CA 1
ATOM 777 C C . GLN A 1 105 ? 12.325 -9.993 -15.800 1.00 95.00 105 GLN A C 1
ATOM 779 O O . GLN A 1 105 ? 12.402 -11.155 -15.407 1.00 95.00 105 GLN A O 1
ATOM 784 N N . GLY A 1 106 ? 11.392 -9.143 -15.361 1.00 95.75 106 GLY A N 1
ATOM 785 C CA . GLY A 1 106 ? 10.448 -9.412 -14.281 1.00 95.75 106 GLY A CA 1
ATOM 786 C C . GLY A 1 106 ? 10.946 -8.983 -12.902 1.00 95.75 106 GLY A C 1
ATOM 787 O O . GLY A 1 106 ? 10.294 -9.316 -11.917 1.00 95.75 106 GLY A O 1
ATOM 788 N N . GLU A 1 107 ? 12.064 -8.257 -12.822 1.00 97.56 107 GLU A N 1
ATOM 789 C CA . GLU A 1 107 ? 12.606 -7.751 -11.561 1.00 97.56 107 GLU A CA 1
ATOM 790 C C . GLU A 1 107 ? 11.898 -6.456 -11.147 1.00 97.56 107 GLU A C 1
ATOM 792 O O . GLU A 1 107 ? 11.648 -5.576 -11.974 1.00 97.56 107 GLU A O 1
ATOM 797 N N . VAL A 1 108 ? 11.590 -6.321 -9.859 1.00 97.69 108 VAL A N 1
ATOM 798 C CA . VAL A 1 108 ? 11.004 -5.118 -9.272 1.00 97.69 108 VAL A CA 1
ATOM 799 C C . VAL A 1 108 ? 11.995 -3.964 -9.375 1.00 97.69 108 VAL A C 1
ATOM 801 O O . VAL A 1 108 ? 13.140 -4.056 -8.945 1.00 97.69 108 VAL A O 1
ATOM 804 N N . ARG A 1 109 ? 11.532 -2.849 -9.937 1.00 96.81 109 ARG A N 1
ATOM 805 C CA . ARG A 1 109 ? 12.251 -1.567 -9.983 1.00 96.81 109 ARG A CA 1
ATOM 806 C C . ARG A 1 109 ? 11.704 -0.555 -8.995 1.00 96.81 109 ARG A C 1
ATOM 808 O O . ARG A 1 109 ? 12.422 0.364 -8.608 1.00 96.81 109 ARG A O 1
ATOM 815 N N . TRP A 1 110 ? 10.424 -0.678 -8.663 1.00 98.00 110 TRP A N 1
ATOM 816 C CA . TRP A 1 110 ? 9.723 0.268 -7.813 1.00 98.00 110 TRP A CA 1
ATOM 817 C C . TRP A 1 110 ? 8.579 -0.418 -7.077 1.00 98.00 110 TRP A C 1
ATOM 819 O O . TRP A 1 110 ? 7.866 -1.232 -7.673 1.00 98.00 110 TRP A O 1
ATOM 829 N N . VAL A 1 111 ? 8.404 -0.052 -5.813 1.00 98.31 111 VAL A N 1
ATOM 830 C CA . VAL A 1 111 ? 7.300 -0.465 -4.945 1.00 98.31 111 VAL A CA 1
ATOM 831 C C . VAL A 1 111 ? 6.442 0.760 -4.644 1.00 98.31 111 VAL A C 1
ATOM 833 O O . VAL A 1 111 ? 6.972 1.833 -4.377 1.00 98.31 111 VAL A O 1
ATOM 836 N N . SER A 1 112 ? 5.120 0.628 -4.700 1.00 98.50 112 SER A N 1
ATOM 837 C CA . SER A 1 112 ? 4.175 1.682 -4.313 1.00 98.50 112 SER A CA 1
ATOM 838 C C . SER A 1 112 ? 3.097 1.105 -3.407 1.00 98.50 112 SER A C 1
ATOM 840 O O . SER A 1 112 ? 2.375 0.194 -3.811 1.00 98.50 112 SER A O 1
ATOM 842 N N . VAL A 1 113 ? 2.950 1.644 -2.201 1.00 98.56 113 VAL A N 1
ATOM 843 C CA . VAL A 1 113 ? 1.958 1.192 -1.222 1.00 98.56 113 VAL A CA 1
ATOM 844 C C . VAL A 1 113 ? 0.738 2.098 -1.285 1.00 98.56 113 VAL A C 1
ATOM 846 O O . VAL A 1 113 ? 0.782 3.281 -0.936 1.00 98.56 113 VAL A O 1
ATOM 849 N N . GLY A 1 114 ? -0.368 1.533 -1.758 1.00 98.38 114 GLY A N 1
ATOM 850 C CA . GLY A 1 114 ? -1.648 2.214 -1.843 1.00 98.38 114 GLY A CA 1
ATOM 851 C C . GLY A 1 114 ? -2.572 1.856 -0.691 1.00 98.38 114 GLY A C 1
ATOM 852 O O . GLY A 1 114 ? -2.692 0.695 -0.297 1.00 98.38 114 GLY A O 1
ATOM 853 N N . LEU A 1 115 ? -3.306 2.858 -0.216 1.00 98.62 115 LEU A N 1
ATOM 854 C CA . LEU A 1 115 ? -4.347 2.704 0.789 1.00 98.62 115 LEU A CA 1
ATOM 855 C C . LEU A 1 115 ? -5.664 3.275 0.295 1.00 98.62 115 LEU A C 1
ATOM 857 O O . LEU A 1 115 ? -5.706 4.328 -0.341 1.00 98.62 115 LEU A O 1
ATOM 861 N N . ARG A 1 116 ? -6.756 2.593 0.642 1.00 98.38 116 ARG A N 1
ATOM 862 C CA . ARG A 1 116 ? -8.120 3.096 0.484 1.00 98.38 116 ARG A CA 1
ATOM 863 C C . ARG A 1 116 ? -8.818 3.132 1.831 1.00 98.38 116 ARG A C 1
ATOM 865 O O . ARG A 1 116 ? -8.954 2.115 2.509 1.00 98.38 116 ARG A O 1
ATOM 872 N N . CYS A 1 117 ? -9.275 4.314 2.216 1.00 98.56 117 CYS A N 1
ATOM 873 C CA . CYS A 1 117 ? -9.922 4.543 3.497 1.00 98.56 117 CYS A CA 1
ATOM 874 C C . CYS A 1 117 ? -11.243 3.771 3.598 1.00 98.56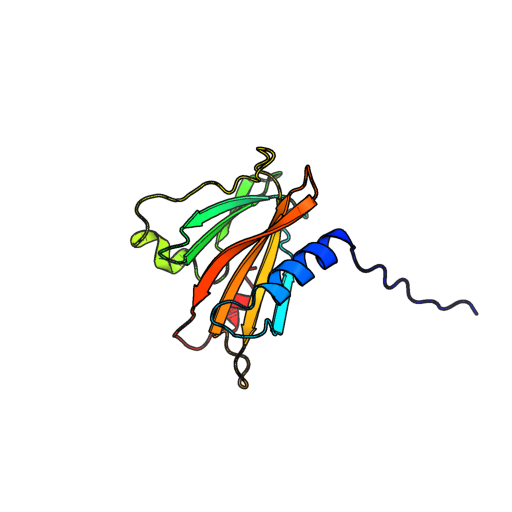 117 CYS A C 1
ATOM 876 O O . CYS A 1 117 ? -12.105 3.858 2.721 1.00 98.56 117 CYS A O 1
ATOM 878 N N . THR A 1 118 ? -11.445 3.053 4.704 1.00 98.19 118 THR A N 1
ATOM 879 C CA . THR A 1 118 ? -12.692 2.304 4.941 1.00 98.19 118 THR A CA 1
ATOM 880 C C . THR A 1 118 ? -13.881 3.198 5.299 1.00 98.19 118 THR A C 1
ATOM 882 O O . THR A 1 118 ? -15.022 2.739 5.257 1.00 98.19 118 THR A O 1
ATOM 885 N N . ARG A 1 119 ? -13.639 4.473 5.639 1.00 98.00 119 ARG A N 1
ATOM 886 C CA . ARG A 1 119 ? -14.678 5.429 6.050 1.00 98.00 119 ARG A CA 1
ATOM 887 C C . ARG A 1 119 ? -15.244 6.247 4.891 1.00 98.00 119 ARG A C 1
ATOM 889 O O . ARG A 1 119 ? -16.460 6.313 4.752 1.00 98.00 119 ARG A O 1
ATOM 896 N N . ASP A 1 120 ? -14.393 6.906 4.108 1.00 97.81 120 ASP A N 1
ATOM 897 C CA . ASP A 1 120 ? -14.809 7.821 3.031 1.00 97.81 120 ASP A CA 1
ATOM 898 C C . ASP A 1 120 ? -14.428 7.337 1.623 1.00 97.81 120 ASP A C 1
ATOM 900 O O . ASP A 1 120 ? -14.825 7.956 0.639 1.00 97.81 120 ASP A O 1
ATOM 904 N N . GLY A 1 121 ? -13.710 6.213 1.517 1.00 97.25 121 GLY A N 1
ATOM 905 C CA . GLY A 1 121 ? -13.353 5.587 0.247 1.00 97.25 121 GLY A CA 1
ATOM 906 C C . GLY A 1 121 ? -12.236 6.281 -0.529 1.00 97.25 121 GLY A C 1
ATOM 907 O O . GLY A 1 121 ? -11.942 5.848 -1.639 1.00 97.25 121 GLY A O 1
ATOM 908 N N . ILE A 1 122 ? -11.597 7.323 0.018 1.00 97.75 122 ILE A N 1
ATOM 909 C CA . ILE A 1 122 ? -10.464 7.976 -0.651 1.00 97.75 122 ILE A CA 1
ATOM 910 C C . ILE A 1 122 ? -9.321 6.966 -0.804 1.00 97.75 122 ILE A C 1
ATOM 912 O O . ILE A 1 122 ? -8.929 6.330 0.176 1.00 97.75 122 ILE A O 1
ATOM 916 N N . ALA A 1 123 ? -8.798 6.838 -2.028 1.00 98.00 123 ALA A N 1
ATOM 917 C CA . ALA A 1 123 ? -7.692 5.952 -2.380 1.00 98.00 123 ALA A CA 1
ATOM 918 C C . ALA A 1 123 ? -6.481 6.735 -2.907 1.00 98.00 123 ALA A C 1
ATOM 920 O O . ALA A 1 123 ? -6.634 7.610 -3.763 1.00 98.00 123 ALA A O 1
ATOM 921 N N . GLY A 1 124 ? -5.281 6.386 -2.452 1.00 97.00 124 GLY A N 1
ATOM 922 C CA . GLY A 1 124 ? -4.033 7.050 -2.834 1.00 97.00 124 GLY A CA 1
ATOM 923 C C . GLY A 1 124 ? -2.800 6.225 -2.479 1.00 97.00 124 GLY A C 1
ATOM 924 O O . GLY A 1 124 ? -2.889 5.293 -1.682 1.00 97.00 124 GLY A O 1
ATOM 925 N N . VAL A 1 125 ? -1.659 6.580 -3.069 1.00 98.06 125 VAL A N 1
ATOM 926 C CA . VAL A 1 125 ? -0.341 6.066 -2.671 1.00 98.06 125 VAL A CA 1
ATOM 927 C C . VAL A 1 125 ? 0.165 6.888 -1.491 1.00 98.06 125 VAL A C 1
ATOM 929 O O . VAL A 1 125 ? 0.083 8.115 -1.527 1.00 98.06 125 VAL A O 1
ATOM 932 N N . TYR A 1 126 ? 0.622 6.204 -0.445 1.00 97.62 126 TYR A N 1
ATOM 933 C CA . TYR A 1 126 ? 1.130 6.828 0.782 1.00 97.62 126 TYR A CA 1
ATOM 934 C C . TYR A 1 126 ? 2.654 6.816 0.850 1.00 97.62 126 TYR A C 1
ATOM 936 O O . TYR A 1 126 ? 3.239 7.749 1.380 1.00 97.62 126 TYR A O 1
ATOM 944 N N . VAL A 1 127 ? 3.280 5.778 0.299 1.00 98.06 127 VAL A N 1
ATOM 945 C CA . VAL A 1 127 ? 4.733 5.635 0.259 1.00 98.06 127 VAL A CA 1
ATOM 946 C C . VAL A 1 127 ? 5.131 4.820 -0.962 1.00 98.06 127 VAL A C 1
ATOM 948 O O . VAL A 1 127 ? 4.400 3.925 -1.401 1.00 98.06 127 VAL A O 1
ATOM 951 N N . ASP A 1 128 ? 6.283 5.145 -1.528 1.00 97.94 128 ASP A N 1
ATOM 952 C CA . ASP A 1 128 ? 6.894 4.425 -2.629 1.00 97.94 128 ASP A CA 1
ATOM 953 C C . ASP A 1 128 ? 8.414 4.461 -2.502 1.00 97.94 128 ASP A C 1
ATOM 955 O O . ASP A 1 128 ? 8.974 5.381 -1.915 1.00 97.94 128 ASP A O 1
ATOM 959 N N . TRP A 1 129 ? 9.083 3.452 -3.048 1.00 97.81 129 TRP A N 1
ATOM 960 C CA . TRP A 1 129 ? 10.538 3.425 -3.072 1.00 97.81 129 TRP A CA 1
ATOM 961 C C . TRP A 1 129 ? 11.073 2.634 -4.252 1.00 97.81 129 TRP A C 1
ATOM 963 O O . TRP A 1 129 ? 10.424 1.753 -4.829 1.00 97.81 129 TRP A O 1
ATOM 973 N N . LYS A 1 130 ? 12.299 2.985 -4.626 1.00 97.06 130 LYS A N 1
ATOM 974 C CA . LYS A 1 130 ? 13.029 2.341 -5.706 1.00 97.06 130 LYS A CA 1
ATOM 975 C C . LYS A 1 130 ? 13.757 1.106 -5.183 1.00 97.06 130 LYS A C 1
ATOM 977 O O . LYS A 1 130 ? 14.414 1.169 -4.153 1.00 97.06 130 LYS A O 1
ATOM 982 N N . ILE A 1 131 ? 13.749 0.043 -5.980 1.00 97.00 131 ILE A N 1
ATOM 983 C CA . ILE A 1 131 ? 14.585 -1.142 -5.772 1.00 97.00 131 ILE A CA 1
ATOM 984 C C . ILE A 1 131 ? 15.796 -1.067 -6.706 1.00 97.00 131 ILE A C 1
ATOM 986 O O . ILE A 1 131 ? 15.661 -0.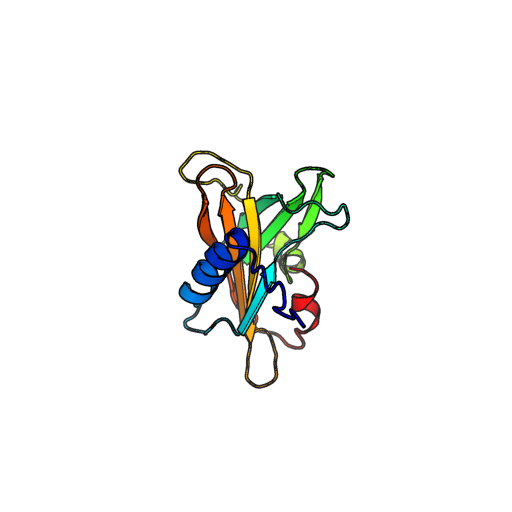809 -7.908 1.00 97.00 131 ILE A O 1
ATOM 990 N N . ASP A 1 132 ? 16.998 -1.250 -6.160 1.00 94.62 132 ASP A N 1
ATOM 991 C CA . ASP A 1 132 ? 18.265 -1.130 -6.892 1.00 94.62 132 ASP A CA 1
ATOM 992 C C . ASP A 1 132 ? 19.137 -2.398 -6.858 1.00 94.62 132 ASP A C 1
ATOM 994 O O . ASP A 1 132 ? 20.275 -2.386 -7.341 1.00 94.62 132 ASP A O 1
ATOM 998 N N . TYR A 1 133 ? 18.576 -3.510 -6.382 1.00 95.50 133 TYR A N 1
ATOM 999 C CA . TYR A 1 133 ? 19.217 -4.819 -6.343 1.00 95.50 133 TYR A CA 1
ATOM 1000 C C . TYR A 1 133 ? 18.409 -5.886 -7.088 1.00 95.50 133 TYR A C 1
ATOM 1002 O O . TYR A 1 133 ? 17.250 -5.699 -7.440 1.00 95.50 133 TYR A O 1
ATOM 1010 N N . VAL A 1 134 ? 19.061 -7.023 -7.335 1.00 95.38 134 VAL A N 1
ATOM 1011 C CA . VAL A 1 134 ? 18.466 -8.250 -7.882 1.00 95.38 134 VAL A CA 1
ATOM 1012 C C . VAL A 1 134 ? 19.086 -9.461 -7.174 1.00 95.38 134 VAL A C 1
ATOM 1014 O O . VAL A 1 134 ? 20.265 -9.394 -6.802 1.00 95.38 134 VAL A O 1
ATOM 1017 N N . PRO A 1 135 ? 18.365 -10.585 -7.010 1.00 95.62 135 PRO A N 1
ATOM 1018 C CA . PRO A 1 135 ? 16.990 -10.855 -7.461 1.00 95.62 135 PRO A CA 1
ATOM 1019 C C . PRO A 1 135 ? 15.906 -10.264 -6.538 1.00 95.62 135 PRO A C 1
ATOM 1021 O O . PRO A 1 135 ? 16.170 -9.985 -5.370 1.00 95.62 135 PRO A O 1
ATOM 1024 N N . THR A 1 136 ? 14.685 -10.109 -7.059 1.00 96.94 136 THR A N 1
ATOM 1025 C CA . THR A 1 136 ? 13.563 -9.405 -6.394 1.00 96.94 136 THR A CA 1
ATOM 1026 C C . THR A 1 136 ? 12.235 -10.173 -6.368 1.00 96.94 136 THR A C 1
ATOM 1028 O O . THR A 1 136 ? 11.245 -9.663 -5.848 1.00 96.94 136 THR A O 1
ATOM 1031 N N . GLU A 1 137 ? 12.176 -11.402 -6.891 1.00 93.81 137 GLU A N 1
ATOM 1032 C CA . GLU A 1 137 ? 10.930 -12.192 -6.961 1.00 93.81 137 GLU A CA 1
ATOM 1033 C C . GLU A 1 137 ? 10.240 -12.335 -5.591 1.00 93.81 137 GLU A C 1
ATOM 1035 O O . GLU A 1 137 ? 9.013 -12.271 -5.499 1.00 93.81 137 GLU A O 1
ATOM 1040 N N . GLN A 1 138 ? 11.025 -12.457 -4.517 1.00 93.44 138 GLN A N 1
ATOM 1041 C CA . GLN A 1 138 ? 10.542 -12.562 -3.139 1.00 93.44 138 GLN A CA 1
ATOM 1042 C C . GLN A 1 138 ? 9.732 -11.346 -2.661 1.00 93.44 138 GLN A C 1
ATOM 1044 O O . GLN A 1 138 ? 8.911 -11.479 -1.758 1.00 93.44 138 GLN A O 1
ATOM 1049 N N . LEU A 1 139 ? 9.913 -10.167 -3.264 1.00 95.06 139 LEU A N 1
ATOM 1050 C CA . LEU A 1 139 ? 9.166 -8.966 -2.874 1.00 95.06 139 LEU A CA 1
ATOM 1051 C C . LEU A 1 139 ? 7.676 -9.099 -3.207 1.00 95.06 139 LEU A C 1
ATOM 1053 O O . LEU A 1 139 ? 6.827 -8.553 -2.509 1.00 95.06 139 LEU A O 1
ATOM 1057 N N . LEU A 1 140 ? 7.345 -9.893 -4.229 1.00 93.50 140 LEU A N 1
ATOM 1058 C CA . LEU A 1 140 ? 5.969 -10.112 -4.670 1.00 93.50 140 LEU A CA 1
ATOM 1059 C C . LEU A 1 140 ? 5.156 -10.988 -3.703 1.00 93.50 140 LEU A C 1
ATOM 1061 O O . LEU A 1 140 ? 3.932 -11.021 -3.812 1.00 93.50 140 LEU A O 1
ATOM 1065 N N . SER A 1 141 ? 5.798 -11.721 -2.785 1.00 88.00 141 SER A N 1
ATOM 1066 C CA . SER A 1 141 ? 5.089 -12.520 -1.774 1.00 88.00 141 SER A CA 1
ATOM 1067 C C . SER A 1 141 ? 4.762 -11.749 -0.497 1.00 88.00 141 SER A C 1
ATOM 1069 O O . SER A 1 141 ? 3.911 -12.201 0.265 1.00 88.00 141 SER A O 1
ATOM 1071 N N . ASN A 1 142 ? 5.393 -10.592 -0.283 1.00 79.19 142 ASN A N 1
ATOM 1072 C CA . ASN A 1 142 ? 5.236 -9.773 0.917 1.00 79.19 142 ASN A CA 1
ATOM 1073 C C . ASN A 1 142 ? 4.500 -8.474 0.565 1.00 79.19 142 ASN A C 1
ATOM 1075 O O . ASN A 1 142 ? 5.072 -7.392 0.617 1.00 79.19 142 ASN A O 1
ATOM 1079 N N . ALA A 1 143 ? 3.243 -8.595 0.138 1.00 70.12 143 ALA A N 1
ATOM 1080 C CA . ALA A 1 143 ? 2.400 -7.460 -0.242 1.00 70.12 143 ALA A CA 1
ATOM 1081 C C . ALA A 1 143 ? 1.413 -7.026 0.853 1.00 70.12 143 ALA A C 1
ATOM 1083 O O . ALA A 1 143 ? 1.035 -7.840 1.742 1.00 70.12 143 ALA A O 1
#

Foldseek 3Di:
DDDDPPPPDPVLVVLQVVQQQVVCPPVFGFPDKFWDADPVRAQKWKKKADAVQFWIWTAGPPPRDIATAQCNVVRVVVDPDIDTDADPVGARMWGKMKTFGADPVRAGQKIWIKTAGPPPRDIHTDHMDGDDDDDRPSNVVRD